Protein AF-A0A858R961-F1 (afdb_monomer_lite)

Secondary structure (DSSP, 8-state):
--------PPP----GGGS-B-SSS-HHHHHHHHHHHHHHHHHTT----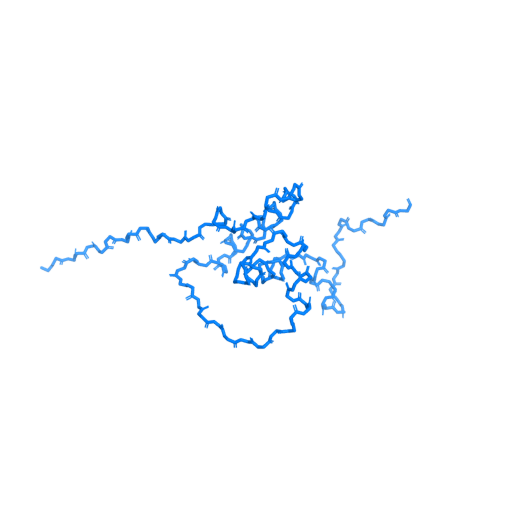S----------HHHHHHHHHHHTB--HHHHHHHHHHHHHS--HHHHHHHSTTSPPPTT-----

Structure (mmCIF, N/CA/C/O backbone):
data_AF-A0A858R961-F1
#
_entry.id   AF-A0A858R961-F1
#
loop_
_atom_site.group_PDB
_atom_site.id
_atom_site.type_symbol
_atom_site.label_atom_id
_atom_site.label_alt_id
_atom_site.label_comp_id
_atom_site.label_asym_id
_atom_site.label_entity_id
_atom_site.label_seq_id
_atom_site.pdbx_PDB_ins_code
_atom_site.Cartn_x
_atom_site.Cartn_y
_atom_site.Cartn_z
_atom_site.occupancy
_atom_site.B_iso_or_equiv
_atom_site.auth_seq_id
_atom_site.auth_comp_id
_atom_site.auth_asym_id
_atom_site.auth_atom_id
_atom_site.pdbx_PDB_model_num
ATOM 1 N N . MET A 1 1 ? 2.313 28.763 41.691 1.00 38.59 1 MET A N 1
ATOM 2 C CA . MET A 1 1 ? 2.132 27.450 41.035 1.00 38.59 1 MET A CA 1
ATOM 3 C C . MET A 1 1 ? 1.629 27.732 39.629 1.00 38.59 1 MET A C 1
ATOM 5 O O . MET A 1 1 ? 0.455 28.027 39.471 1.00 38.59 1 MET A O 1
ATOM 9 N N . THR A 1 2 ? 2.526 27.776 38.643 1.00 36.97 2 THR A N 1
ATOM 10 C CA . THR A 1 2 ? 2.216 28.252 37.283 1.00 36.97 2 THR A CA 1
ATOM 11 C C . THR A 1 2 ? 2.464 27.115 36.303 1.00 36.97 2 THR A C 1
ATOM 13 O O . THR A 1 2 ? 3.599 26.670 36.152 1.00 36.97 2 THR A O 1
ATOM 16 N N . ALA A 1 3 ? 1.398 26.612 35.680 1.00 41.50 3 ALA A N 1
ATOM 17 C CA . ALA A 1 3 ? 1.475 25.592 34.644 1.00 41.50 3 ALA A CA 1
ATOM 18 C C . ALA A 1 3 ? 1.870 26.250 33.312 1.00 41.50 3 ALA A C 1
ATOM 20 O O . ALA A 1 3 ? 1.139 27.083 32.782 1.00 41.50 3 ALA A O 1
ATOM 21 N N . LEU A 1 4 ? 3.038 25.884 32.784 1.00 41.72 4 LEU A N 1
ATOM 22 C CA . LEU A 1 4 ? 3.469 26.246 31.436 1.00 41.72 4 LEU A CA 1
ATOM 23 C C . LEU A 1 4 ? 2.801 25.297 30.439 1.00 41.72 4 LEU A C 1
ATOM 25 O O . LEU A 1 4 ? 3.125 24.110 30.375 1.00 41.72 4 LEU A O 1
ATOM 29 N N . ALA A 1 5 ? 1.858 25.837 29.668 1.00 44.97 5 ALA A N 1
ATOM 30 C CA . ALA A 1 5 ? 1.289 25.182 28.503 1.00 44.97 5 ALA A CA 1
ATOM 31 C C . ALA A 1 5 ? 2.412 24.891 27.497 1.00 44.97 5 ALA A C 1
ATOM 33 O O . ALA A 1 5 ? 3.013 25.798 26.922 1.00 44.97 5 ALA A O 1
ATOM 34 N N . LYS A 1 6 ? 2.719 23.605 27.312 1.00 43.62 6 LYS A N 1
ATOM 35 C CA . LYS A 1 6 ? 3.657 23.128 26.300 1.00 43.62 6 LYS A CA 1
ATOM 36 C C . LYS A 1 6 ? 2.965 23.231 24.944 1.00 43.62 6 LYS A C 1
ATOM 38 O O . LYS A 1 6 ? 2.124 22.402 24.608 1.00 43.62 6 LYS A O 1
ATOM 43 N N . THR A 1 7 ? 3.292 24.275 24.196 1.00 39.44 7 THR A N 1
ATOM 44 C CA . THR A 1 7 ? 2.864 24.448 22.811 1.00 39.44 7 THR A CA 1
ATOM 45 C C . THR A 1 7 ? 3.365 23.264 21.981 1.00 39.44 7 THR A C 1
ATOM 47 O O . THR A 1 7 ? 4.562 22.981 21.911 1.00 39.44 7 THR A O 1
ATOM 50 N N . ALA A 1 8 ? 2.430 22.509 21.405 1.00 36.38 8 ALA A N 1
ATOM 51 C CA . ALA A 1 8 ? 2.737 21.442 20.469 1.00 36.38 8 ALA A CA 1
ATOM 52 C C . ALA A 1 8 ? 3.086 22.079 19.119 1.00 36.38 8 ALA A C 1
ATOM 54 O O . ALA A 1 8 ? 2.216 22.570 18.404 1.00 36.38 8 ALA A O 1
ATOM 55 N N . THR A 1 9 ? 4.375 22.107 18.794 1.00 35.34 9 THR A N 1
ATOM 56 C CA . THR A 1 9 ? 4.863 22.434 17.452 1.00 35.34 9 THR A CA 1
ATOM 57 C C . THR A 1 9 ? 4.280 21.422 16.460 1.00 35.34 9 THR A C 1
ATOM 59 O O . THR A 1 9 ? 4.431 20.220 16.702 1.00 35.34 9 THR A O 1
ATOM 62 N N . PRO A 1 10 ? 3.634 21.846 15.358 1.00 37.91 10 PRO A N 1
ATOM 63 C CA . PRO A 1 10 ? 3.166 20.910 14.346 1.00 37.91 10 PRO A CA 1
ATOM 64 C C . PRO A 1 10 ? 4.379 20.182 13.765 1.00 37.91 10 PRO A C 1
ATOM 66 O O . PRO A 1 10 ? 5.311 20.796 13.241 1.00 37.91 10 PRO A O 1
ATOM 69 N N . ALA A 1 11 ? 4.396 18.861 13.939 1.00 45.25 11 ALA A N 1
ATOM 70 C CA . ALA A 1 11 ? 5.435 18.008 13.401 1.00 45.25 11 ALA A CA 1
ATOM 71 C C . ALA A 1 11 ? 5.410 18.124 11.875 1.00 45.25 11 ALA A C 1
ATOM 73 O O . ALA A 1 11 ? 4.365 17.956 11.249 1.00 45.25 11 ALA A O 1
ATOM 74 N N . GLN A 1 12 ? 6.572 18.392 11.283 1.00 42.66 12 GLN A N 1
ATOM 75 C CA . GLN A 1 12 ? 6.822 18.256 9.850 1.00 42.66 12 GLN A CA 1
ATOM 76 C C . GLN A 1 12 ? 6.769 16.763 9.487 1.00 42.66 12 GLN A C 1
ATOM 78 O O . GLN A 1 12 ? 7.782 16.119 9.225 1.00 42.66 12 GLN A O 1
ATOM 83 N N . GLY A 1 13 ? 5.575 16.178 9.559 1.00 40.09 13 GLY A N 1
ATOM 84 C CA . GLY A 1 13 ? 5.285 14.879 8.988 1.00 40.09 13 GLY A CA 1
ATOM 85 C C . GLY A 1 13 ? 5.337 15.036 7.480 1.00 40.09 13 GLY A C 1
ATOM 86 O O . GLY A 1 13 ? 4.671 15.906 6.922 1.00 40.09 13 GLY A O 1
ATOM 87 N N . ARG A 1 14 ? 6.163 14.223 6.823 1.00 44.66 14 ARG A N 1
ATOM 88 C CA . ARG A 1 14 ? 6.110 14.034 5.375 1.00 44.66 14 ARG A CA 1
ATOM 89 C C . ARG A 1 14 ? 4.661 13.707 5.000 1.00 44.66 14 ARG A C 1
ATOM 91 O O . ARG A 1 14 ? 4.178 12.617 5.290 1.00 44.66 14 ARG A O 1
ATOM 98 N N . THR A 1 15 ? 3.949 14.689 4.455 1.00 50.09 15 THR A N 1
ATOM 99 C CA . THR A 1 15 ? 2.598 14.511 3.923 1.00 50.09 15 THR A CA 1
ATOM 100 C C . THR A 1 15 ? 2.675 13.578 2.715 1.00 50.09 15 THR A C 1
ATOM 102 O O . THR A 1 15 ? 3.735 13.444 2.110 1.00 50.09 15 THR A O 1
ATOM 105 N N . LEU A 1 16 ? 1.571 12.946 2.306 1.00 50.78 16 LEU A N 1
ATOM 106 C CA . LEU A 1 16 ? 1.531 12.124 1.078 1.00 50.78 16 LEU A CA 1
ATOM 107 C C . LEU A 1 16 ? 2.062 12.865 -0.165 1.00 50.78 16 LEU A C 1
ATOM 109 O O . LEU A 1 16 ? 2.545 12.233 -1.100 1.00 50.78 16 LEU A O 1
ATOM 113 N N . GLY A 1 17 ? 2.057 14.204 -0.140 1.00 46.94 17 GLY A N 1
ATOM 114 C CA . GLY A 1 17 ? 2.704 15.057 -1.138 1.00 46.94 17 GLY A CA 1
ATOM 115 C C . GLY A 1 17 ? 4.234 14.938 -1.217 1.00 46.94 17 GLY A C 1
ATOM 116 O O . GLY A 1 17 ? 4.825 15.531 -2.112 1.00 46.94 17 GLY A O 1
ATOM 117 N N . SER A 1 18 ? 4.885 14.190 -0.322 1.00 54.44 18 SER A N 1
ATOM 118 C CA . SER A 1 18 ? 6.327 13.927 -0.352 1.00 54.44 18 SER A CA 1
ATOM 119 C C . SER A 1 18 ? 6.707 12.557 -0.915 1.00 54.44 18 SER A C 1
ATOM 121 O O . SER A 1 18 ? 7.886 12.212 -0.852 1.00 54.44 18 SER A O 1
ATOM 123 N N . LEU A 1 19 ? 5.741 11.748 -1.365 1.00 60.66 19 LEU A N 1
ATOM 124 C CA . LEU A 1 19 ? 6.036 10.482 -2.036 1.00 60.66 19 LEU A CA 1
ATOM 125 C C . LEU A 1 19 ? 6.790 10.782 -3.341 1.00 60.66 19 LEU A C 1
ATOM 127 O O . LEU A 1 19 ? 6.341 11.600 -4.147 1.00 60.66 19 LEU A O 1
ATOM 131 N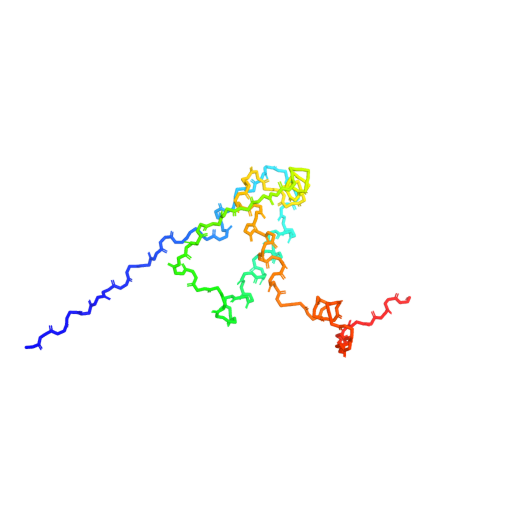 N . GLY A 1 20 ? 7.954 10.154 -3.523 1.00 55.09 20 GLY A N 1
ATOM 132 C CA . GL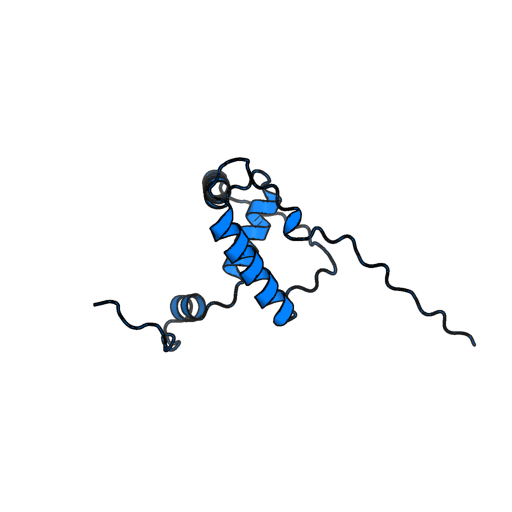Y A 1 20 ? 8.802 10.310 -4.707 1.00 55.09 20 GLY A CA 1
ATOM 133 C C . GLY A 1 20 ? 8.185 9.658 -5.942 1.00 55.09 20 GLY A C 1
ATOM 134 O O . GLY A 1 20 ? 8.577 8.565 -6.340 1.00 55.09 20 GLY A O 1
ATOM 135 N N . PHE A 1 21 ? 7.174 10.297 -6.531 1.00 58.19 21 PHE A N 1
ATOM 136 C CA . PHE A 1 21 ? 6.565 9.810 -7.765 1.00 58.19 21 PHE A CA 1
ATOM 137 C C . PHE A 1 21 ? 7.535 9.967 -8.941 1.00 58.19 21 PHE A C 1
ATOM 139 O O . PHE A 1 21 ? 8.055 11.054 -9.209 1.00 58.19 21 PHE A O 1
ATOM 146 N N . ALA A 1 22 ? 7.736 8.884 -9.686 1.00 56.66 22 ALA A N 1
ATOM 147 C CA . ALA A 1 22 ? 8.500 8.881 -10.920 1.00 56.66 22 ALA A CA 1
ATOM 148 C C . ALA A 1 22 ? 7.823 9.763 -11.988 1.00 56.66 22 ALA A C 1
ATOM 150 O O . ALA A 1 22 ? 6.600 9.890 -12.051 1.00 56.66 22 ALA A O 1
ATOM 151 N N . LYS A 1 23 ? 8.625 10.338 -12.894 1.00 53.88 23 LYS A N 1
ATOM 152 C CA . LYS A 1 23 ? 8.185 11.261 -13.967 1.00 53.88 23 LYS A CA 1
ATOM 153 C C . LYS A 1 23 ? 7.244 10.650 -15.030 1.00 53.88 23 LYS A C 1
ATOM 155 O O . LYS A 1 23 ? 6.948 11.317 -16.020 1.00 53.88 23 LYS A O 1
ATOM 160 N N . SER A 1 24 ? 6.783 9.408 -14.886 1.00 50.22 24 SER A N 1
ATOM 161 C CA . SER A 1 24 ? 5.972 8.718 -15.897 1.00 50.22 24 SER A CA 1
ATOM 162 C C . SER A 1 24 ? 4.472 8.833 -15.590 1.00 50.22 24 SER A C 1
ATOM 164 O O . SER A 1 24 ? 4.022 8.536 -14.492 1.00 50.22 24 SER A O 1
ATOM 166 N N . GLY A 1 25 ? 3.685 9.277 -16.579 1.00 51.38 25 GLY A N 1
ATOM 167 C CA . GLY A 1 25 ? 2.275 9.709 -16.501 1.00 51.38 25 GLY A CA 1
ATOM 168 C C . GLY A 1 25 ? 1.195 8.691 -16.084 1.00 51.38 25 GLY A C 1
ATOM 169 O O . GLY A 1 25 ? 0.037 8.866 -16.454 1.00 51.38 25 GLY A O 1
ATOM 170 N N . LYS A 1 26 ? 1.519 7.672 -15.278 1.00 52.66 26 LYS A N 1
ATOM 171 C CA . LYS A 1 26 ? 0.554 6.797 -14.583 1.00 52.66 26 LYS A CA 1
ATOM 172 C C . LYS A 1 26 ? 0.088 7.251 -13.165 1.00 52.66 26 LYS A C 1
ATOM 174 O O . LYS A 1 26 ? -0.689 6.502 -12.571 1.00 52.66 26 LYS A O 1
ATOM 179 N N . PRO A 1 27 ? 0.452 8.419 -12.578 1.00 60.56 27 PRO A N 1
ATOM 180 C CA . PRO A 1 27 ? 0.346 8.622 -11.128 1.00 60.56 27 PRO A CA 1
ATOM 181 C C . PRO A 1 27 ? -1.069 8.953 -10.631 1.00 60.56 27 PRO A C 1
ATOM 183 O O . PRO A 1 27 ? -1.341 8.819 -9.446 1.00 60.56 27 PRO A O 1
ATOM 186 N N . ALA A 1 28 ? -1.998 9.378 -11.494 1.00 63.34 28 ALA A N 1
ATOM 187 C CA . ALA A 1 28 ? -3.217 10.042 -11.021 1.00 63.34 28 ALA A CA 1
ATOM 188 C C . ALA A 1 28 ? -4.212 9.124 -10.284 1.00 63.34 28 ALA A C 1
ATOM 190 O O . ALA A 1 28 ? -4.827 9.561 -9.313 1.00 63.34 28 ALA A O 1
ATOM 191 N N . ARG A 1 29 ? -4.394 7.869 -10.732 1.00 71.75 29 ARG A N 1
ATOM 192 C CA . ARG A 1 29 ? -5.309 6.923 -10.060 1.00 71.75 29 ARG A CA 1
ATOM 193 C C . ARG A 1 29 ? -4.709 6.391 -8.764 1.00 71.75 29 ARG A C 1
ATOM 195 O O . ARG A 1 29 ? -5.331 6.527 -7.726 1.00 71.75 29 ARG A O 1
ATOM 202 N N . ILE A 1 30 ? -3.473 5.901 -8.805 1.00 78.38 30 ILE A N 1
ATOM 203 C CA . ILE A 1 30 ? -2.816 5.336 -7.618 1.00 78.38 30 ILE A CA 1
ATOM 204 C C . ILE A 1 30 ? -2.590 6.399 -6.545 1.00 78.38 30 ILE A C 1
ATOM 206 O O . ILE A 1 30 ? -2.827 6.132 -5.373 1.00 78.38 30 ILE A O 1
ATOM 210 N N . ALA A 1 31 ? -2.200 7.621 -6.918 1.00 75.69 31 ALA A N 1
ATOM 211 C CA . ALA A 1 31 ? -2.096 8.709 -5.951 1.00 75.69 31 ALA A CA 1
ATOM 212 C C . ALA A 1 31 ? -3.454 9.020 -5.306 1.00 75.69 31 ALA A C 1
ATOM 214 O O . ALA A 1 31 ? -3.514 9.265 -4.105 1.00 75.69 31 ALA A O 1
ATOM 215 N N . ARG A 1 32 ? -4.550 8.971 -6.074 1.00 79.75 32 ARG A N 1
ATOM 216 C CA . ARG A 1 32 ? -5.905 9.144 -5.535 1.00 79.75 32 ARG A CA 1
ATOM 217 C C . ARG A 1 32 ? -6.277 8.019 -4.572 1.00 79.75 32 ARG A C 1
ATOM 219 O O . ARG A 1 32 ? -6.793 8.318 -3.501 1.00 79.75 32 ARG A O 1
ATOM 226 N N . ASP A 1 33 ? -5.991 6.771 -4.926 1.00 81.69 33 ASP A N 1
ATOM 227 C CA . ASP A 1 33 ? -6.283 5.607 -4.084 1.00 81.69 33 ASP A CA 1
ATOM 228 C C . ASP A 1 33 ? -5.474 5.663 -2.779 1.00 81.69 33 ASP A C 1
ATOM 230 O O . ASP A 1 33 ? -6.023 5.479 -1.699 1.00 81.69 33 ASP A O 1
ATOM 234 N N . LEU A 1 34 ? -4.192 6.040 -2.851 1.00 83.12 34 LEU A N 1
ATOM 235 C CA . LEU A 1 34 ? -3.339 6.250 -1.677 1.00 83.12 34 LEU A CA 1
ATOM 236 C C . LEU A 1 34 ? -3.835 7.392 -0.783 1.00 83.12 34 LEU A C 1
ATOM 238 O O . LEU A 1 34 ? -3.837 7.255 0.440 1.00 83.12 34 LEU A O 1
ATOM 242 N N . LEU A 1 35 ? -4.268 8.509 -1.375 1.00 82.38 35 LEU A N 1
ATOM 243 C CA . LEU A 1 35 ? -4.853 9.630 -0.636 1.00 82.38 35 LEU A CA 1
ATOM 244 C C . LEU A 1 35 ? -6.158 9.221 0.054 1.00 82.38 35 LEU A C 1
ATOM 246 O O . LEU A 1 35 ? -6.353 9.550 1.222 1.00 82.38 35 LEU A O 1
ATOM 250 N N . ARG A 1 36 ? -7.025 8.477 -0.641 1.00 82.31 36 ARG A N 1
ATOM 251 C CA . ARG A 1 36 ? -8.277 7.954 -0.083 1.00 82.31 36 ARG A CA 1
ATOM 252 C C . ARG A 1 36 ? -8.010 6.983 1.065 1.00 82.31 36 ARG A C 1
ATOM 254 O O . ARG A 1 36 ? -8.601 7.142 2.128 1.00 82.31 36 ARG A O 1
ATOM 261 N N . ALA A 1 37 ? -7.107 6.025 0.867 1.00 83.75 37 ALA A N 1
ATOM 262 C CA . ALA A 1 37 ? -6.738 5.033 1.871 1.00 83.75 37 ALA A CA 1
ATOM 263 C C . ALA A 1 37 ? -6.192 5.689 3.143 1.00 83.75 37 ALA A C 1
ATOM 265 O O . ALA A 1 37 ? -6.615 5.363 4.251 1.00 83.75 37 ALA A O 1
ATOM 266 N N . ALA A 1 38 ? -5.288 6.657 2.988 1.00 83.25 38 ALA A N 1
ATOM 267 C CA . ALA A 1 38 ? -4.744 7.382 4.123 1.00 83.25 38 ALA A CA 1
ATOM 268 C C . ALA A 1 38 ? -5.806 8.230 4.835 1.00 83.25 38 ALA A C 1
ATOM 270 O O . ALA A 1 38 ? -5.876 8.187 6.058 1.00 83.25 38 ALA A O 1
ATOM 271 N N . ALA A 1 39 ? -6.665 8.937 4.094 1.00 82.44 39 ALA A N 1
ATOM 272 C CA . ALA A 1 39 ? -7.751 9.718 4.683 1.00 82.44 39 ALA A CA 1
ATOM 273 C C . ALA A 1 39 ? -8.744 8.835 5.459 1.00 82.44 39 ALA A C 1
ATOM 275 O O . ALA A 1 39 ? -9.176 9.211 6.545 1.00 82.44 39 ALA A O 1
ATOM 276 N N . ALA A 1 40 ? -9.071 7.645 4.942 1.00 82.00 40 ALA A N 1
ATOM 277 C CA . ALA A 1 40 ? -9.934 6.686 5.630 1.00 82.00 40 ALA A CA 1
ATOM 278 C C . ALA A 1 40 ? -9.303 6.194 6.943 1.00 82.00 40 ALA A C 1
ATOM 280 O O . ALA A 1 40 ? -9.957 6.169 7.982 1.00 82.00 40 ALA A O 1
ATOM 281 N N . LEU A 1 41 ? -8.012 5.859 6.916 1.00 81.88 41 LEU A N 1
ATOM 282 C CA . LEU A 1 41 ? -7.268 5.412 8.096 1.00 81.88 41 LEU A CA 1
ATOM 283 C C . LEU A 1 41 ? -7.027 6.527 9.126 1.00 81.88 41 LEU A C 1
ATOM 285 O O . LEU A 1 41 ? -6.918 6.248 10.320 1.00 81.88 41 LEU A O 1
ATOM 289 N N . GLU A 1 42 ? -6.918 7.777 8.680 1.00 84.25 42 GLU A N 1
ATOM 290 C CA . GLU A 1 42 ? -6.837 8.952 9.549 1.00 84.25 42 GLU A CA 1
ATOM 291 C C . GLU A 1 42 ? -8.189 9.244 10.211 1.00 84.25 42 GLU A C 1
ATOM 293 O O . GLU A 1 42 ? -8.238 9.445 11.423 1.00 84.25 42 GLU A O 1
ATOM 298 N N . ALA A 1 43 ? -9.291 9.176 9.454 1.00 81.69 43 ALA A N 1
ATOM 299 C CA . ALA A 1 43 ? -10.647 9.324 9.986 1.00 81.69 43 ALA A CA 1
ATOM 300 C C . ALA A 1 43 ? -10.990 8.250 11.034 1.00 81.69 43 ALA A C 1
ATOM 302 O O . ALA A 1 43 ? -11.669 8.543 12.015 1.00 81.69 43 ALA A O 1
ATOM 303 N N . ASP A 1 44 ? -10.469 7.033 10.861 1.00 80.56 44 ASP A N 1
ATOM 304 C CA . ASP A 1 44 ? -10.592 5.921 11.814 1.00 80.56 44 ASP A CA 1
ATOM 305 C C . ASP A 1 44 ? -9.597 6.020 12.999 1.00 80.56 44 ASP A C 1
ATOM 307 O O . ASP A 1 44 ? -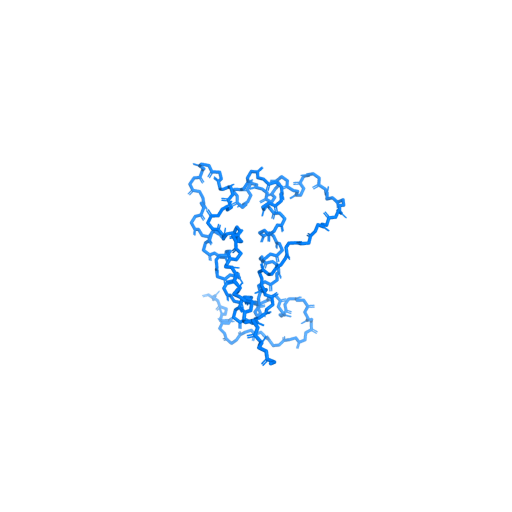9.532 5.153 13.868 1.00 80.56 44 ASP A O 1
ATOM 311 N N . GLY A 1 45 ? -8.759 7.064 13.044 1.00 79.62 45 GLY A N 1
ATOM 312 C CA . GLY A 1 45 ? -7.772 7.289 14.107 1.00 79.62 45 GLY A CA 1
ATOM 313 C C . GLY A 1 45 ? -6.602 6.293 14.122 1.00 79.62 45 GLY A C 1
ATOM 314 O O . GLY A 1 45 ? -5.809 6.280 15.068 1.00 79.62 45 GLY A O 1
ATOM 315 N N . ARG A 1 46 ? -6.460 5.458 13.083 1.00 81.00 46 ARG A N 1
ATOM 316 C CA . ARG A 1 46 ? -5.416 4.420 12.970 1.00 81.00 46 ARG A CA 1
ATOM 317 C C . ARG A 1 46 ? -4.101 4.968 12.417 1.00 81.00 46 ARG A C 1
ATOM 319 O O . ARG A 1 46 ? -3.037 4.422 12.712 1.00 81.00 46 ARG A O 1
ATOM 326 N N . LEU A 1 47 ? -4.152 6.075 11.676 1.00 80.44 47 LEU A N 1
ATOM 327 C CA . LEU A 1 47 ? -2.988 6.892 11.335 1.00 80.44 47 LEU A CA 1
ATOM 328 C C . LEU A 1 47 ? -2.912 8.096 12.274 1.00 80.44 47 LEU A C 1
ATOM 330 O O . LEU A 1 47 ? -3.636 9.068 12.116 1.00 80.44 47 LEU A O 1
ATOM 334 N N . SER A 1 48 ? -2.004 8.044 13.248 1.00 70.81 48 SER A N 1
ATOM 335 C CA . SER A 1 48 ? -1.827 9.139 14.212 1.00 70.81 48 SER A CA 1
ATOM 336 C C . SER A 1 48 ? -0.786 10.177 13.777 1.00 70.81 48 SER A C 1
ATOM 338 O O . SER A 1 48 ? -0.685 11.243 14.377 1.00 70.81 48 SER A O 1
ATOM 340 N N . GLY A 1 49 ? 0.049 9.866 12.778 1.00 66.75 49 GLY A N 1
ATOM 341 C CA . GLY A 1 49 ? 1.119 10.751 12.292 1.00 66.75 49 GLY A CA 1
ATOM 342 C C . GLY A 1 49 ? 2.230 11.057 13.312 1.00 66.75 49 GLY A C 1
ATOM 343 O O . GLY A 1 49 ? 3.183 11.760 12.986 1.00 66.75 49 GLY A O 1
ATOM 344 N N . VAL A 1 50 ? 2.143 10.527 14.541 1.00 59.88 50 VAL A N 1
ATOM 345 C CA . VAL A 1 50 ? 2.944 11.013 15.676 1.00 59.88 50 VAL A CA 1
ATOM 346 C C . VAL A 1 50 ? 4.403 10.564 15.600 1.00 59.88 50 VAL A C 1
ATOM 348 O O . VAL A 1 50 ? 5.284 11.330 15.987 1.00 59.88 50 VAL A O 1
ATOM 351 N N . ARG A 1 51 ? 4.696 9.351 15.106 1.00 65.44 51 ARG A N 1
ATOM 352 C CA . ARG A 1 51 ? 6.074 8.851 14.930 1.00 65.44 51 ARG A CA 1
ATOM 353 C C . ARG A 1 51 ? 6.169 7.790 13.840 1.00 65.44 51 ARG A C 1
ATOM 355 O O . ARG A 1 51 ? 5.433 6.808 13.861 1.00 65.44 51 ARG A O 1
ATOM 362 N N . SER A 1 52 ? 7.150 7.939 12.953 1.00 74.06 52 SER A N 1
ATOM 363 C CA . SER A 1 52 ? 7.582 6.857 12.072 1.00 74.06 52 SER A CA 1
ATOM 364 C C . SER A 1 52 ? 8.285 5.765 12.886 1.00 74.06 52 SER A C 1
ATOM 366 O O . SER A 1 52 ? 9.094 6.041 13.776 1.00 74.06 52 SER A O 1
ATOM 368 N N . ARG A 1 53 ? 7.970 4.501 12.592 1.00 82.44 53 ARG A N 1
ATOM 369 C CA . ARG A 1 53 ? 8.622 3.331 13.193 1.00 82.44 53 ARG A CA 1
ATOM 370 C C . ARG A 1 53 ? 9.577 2.715 12.177 1.00 82.44 53 ARG A C 1
ATOM 372 O O . ARG A 1 53 ? 9.164 2.381 11.073 1.00 82.44 53 ARG A O 1
ATOM 379 N N . LYS A 1 54 ? 10.843 2.524 12.560 1.00 85.31 54 LYS A N 1
ATOM 380 C CA . LYS A 1 54 ? 11.810 1.793 11.729 1.00 85.31 54 LYS A CA 1
ATOM 381 C C . LYS A 1 54 ? 11.498 0.296 11.777 1.00 85.31 54 LYS A C 1
ATOM 383 O O . LYS A 1 54 ? 11.403 -0.281 12.860 1.00 85.31 54 LYS A O 1
ATOM 388 N N . LEU A 1 55 ? 11.366 -0.316 10.606 1.00 83.12 55 LEU A N 1
ATOM 389 C CA . LEU A 1 55 ? 11.151 -1.750 10.420 1.00 83.12 55 LEU A CA 1
ATOM 390 C C . LEU A 1 55 ? 12.287 -2.312 9.561 1.00 83.12 55 LEU A C 1
ATOM 392 O O . LEU A 1 55 ? 12.761 -1.648 8.642 1.00 83.12 55 LEU A O 1
ATOM 396 N N . SER A 1 56 ? 12.740 -3.520 9.889 1.00 90.12 56 SER A N 1
ATOM 397 C CA . SER A 1 56 ? 13.716 -4.271 9.100 1.00 90.12 56 SER A CA 1
ATOM 398 C C . SER A 1 56 ? 13.092 -5.612 8.755 1.00 90.12 56 SER A C 1
ATOM 400 O O . SER A 1 56 ? 12.758 -6.381 9.655 1.00 90.12 56 SER A O 1
ATOM 402 N N . VAL A 1 57 ? 12.893 -5.863 7.466 1.00 89.31 57 VAL A N 1
ATOM 403 C CA . VAL A 1 57 ? 12.280 -7.086 6.941 1.00 89.31 57 VAL A CA 1
ATOM 404 C C . VAL A 1 57 ? 13.022 -7.516 5.682 1.00 89.31 57 VAL A C 1
ATOM 406 O O . VAL A 1 57 ? 13.578 -6.684 4.963 1.00 89.31 57 VAL A O 1
ATOM 409 N N . ARG A 1 58 ? 13.061 -8.824 5.423 1.00 93.88 58 ARG A N 1
ATOM 410 C CA . ARG A 1 58 ? 13.544 -9.357 4.147 1.00 93.88 58 ARG A CA 1
ATOM 411 C C . ARG A 1 58 ? 12.379 -9.329 3.164 1.00 93.88 58 ARG A C 1
ATOM 413 O O . ARG A 1 58 ? 11.319 -9.862 3.471 1.00 93.88 58 ARG A O 1
ATOM 420 N N . VAL A 1 59 ? 12.588 -8.697 2.018 1.00 91.00 59 VAL A N 1
ATOM 421 C CA . VAL A 1 59 ? 11.617 -8.621 0.924 1.00 91.00 59 VAL A CA 1
ATOM 422 C C . VAL A 1 59 ? 12.286 -9.218 -0.301 1.00 91.00 59 VAL A C 1
ATOM 424 O O . VAL A 1 59 ? 13.483 -9.007 -0.507 1.00 91.00 59 VAL A O 1
ATOM 427 N N . ASP A 1 60 ? 11.527 -9.979 -1.080 1.00 95.62 60 ASP A N 1
ATOM 428 C CA . ASP A 1 60 ? 11.995 -10.440 -2.378 1.00 95.62 60 ASP A CA 1
ATOM 429 C C . ASP A 1 60 ? 12.265 -9.226 -3.296 1.00 95.62 60 ASP A C 1
ATOM 431 O O . ASP A 1 60 ? 11.389 -8.362 -3.418 1.00 95.62 60 ASP A O 1
ATOM 435 N N . PRO A 1 61 ? 13.453 -9.115 -3.921 1.00 93.62 61 PRO A N 1
ATOM 436 C CA . PRO A 1 61 ? 13.782 -7.968 -4.766 1.00 93.62 61 PRO A CA 1
ATOM 437 C C . PRO A 1 61 ? 12.820 -7.794 -5.945 1.00 93.62 61 PRO A C 1
ATOM 439 O O . PRO A 1 61 ? 12.392 -6.674 -6.213 1.00 93.62 61 PRO A O 1
ATOM 442 N N . GLY A 1 62 ? 12.412 -8.893 -6.589 1.00 96.19 62 GLY A N 1
ATOM 443 C CA . GLY A 1 62 ? 11.494 -8.848 -7.725 1.00 96.19 62 GLY A CA 1
ATOM 444 C C . GLY A 1 62 ? 10.103 -8.365 -7.319 1.00 96.19 62 GLY A C 1
ATOM 445 O O . GLY A 1 62 ? 9.491 -7.562 -8.021 1.00 96.19 62 GLY A O 1
ATOM 446 N N . ALA A 1 63 ? 9.619 -8.776 -6.143 1.00 93.25 63 ALA A N 1
ATOM 447 C CA . ALA A 1 63 ? 8.362 -8.265 -5.597 1.00 93.25 63 ALA A CA 1
ATOM 448 C C . ALA A 1 63 ? 8.421 -6.754 -5.306 1.00 93.25 63 ALA A C 1
ATOM 450 O O . ALA A 1 63 ? 7.449 -6.035 -5.557 1.00 93.25 63 ALA A O 1
ATOM 451 N N . LEU A 1 64 ? 9.553 -6.262 -4.792 1.00 94.00 64 LEU A N 1
ATOM 452 C CA . LEU A 1 64 ? 9.747 -4.841 -4.507 1.00 94.00 64 LEU A CA 1
ATOM 453 C C . LEU A 1 64 ? 9.805 -4.004 -5.793 1.00 94.00 64 LEU A C 1
ATOM 455 O O . LEU A 1 64 ? 9.168 -2.955 -5.859 1.00 94.00 64 LEU A O 1
ATOM 459 N N . GLU A 1 65 ? 10.520 -4.478 -6.813 1.00 93.44 65 GLU A N 1
ATOM 460 C CA . GLU A 1 65 ? 10.613 -3.831 -8.128 1.00 93.44 65 GLU A CA 1
ATOM 461 C C . GLU A 1 65 ? 9.249 -3.783 -8.826 1.00 93.44 65 GLU A C 1
ATOM 463 O O . GLU A 1 65 ? 8.813 -2.717 -9.262 1.00 93.44 65 GLU A O 1
ATOM 468 N N . ALA A 1 66 ? 8.507 -4.894 -8.833 1.00 92.44 66 ALA A N 1
ATOM 469 C CA . ALA A 1 66 ? 7.160 -4.935 -9.398 1.00 92.44 66 ALA A CA 1
ATOM 470 C C . ALA A 1 66 ? 6.200 -3.964 -8.685 1.00 92.44 66 ALA A C 1
ATOM 472 O O . ALA A 1 66 ? 5.373 -3.306 -9.325 1.00 92.44 66 ALA A O 1
ATOM 473 N N . ALA A 1 67 ? 6.309 -3.843 -7.358 1.00 90.44 67 ALA A N 1
ATOM 474 C CA . ALA A 1 67 ? 5.534 -2.873 -6.590 1.00 90.44 67 ALA A CA 1
ATOM 475 C C . ALA A 1 67 ? 5.942 -1.427 -6.919 1.00 90.44 67 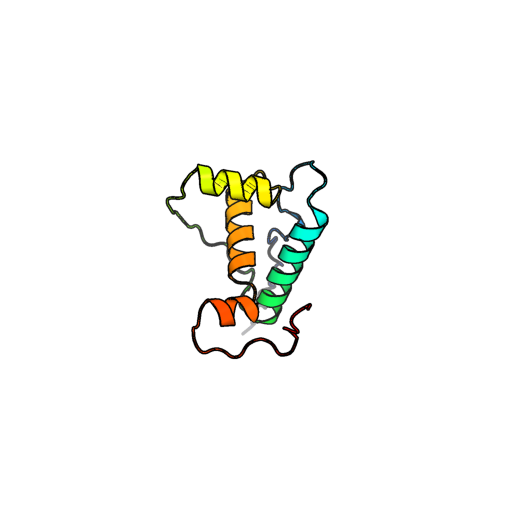ALA A C 1
ATOM 477 O O . ALA A 1 67 ? 5.067 -0.578 -7.092 1.00 90.44 67 ALA A O 1
ATOM 478 N N . ALA A 1 68 ? 7.241 -1.152 -7.054 1.00 90.81 68 ALA A N 1
ATOM 479 C CA . ALA A 1 68 ? 7.773 0.154 -7.436 1.00 90.81 68 ALA A CA 1
ATOM 480 C C . ALA A 1 68 ? 7.263 0.598 -8.814 1.00 90.81 68 ALA A C 1
ATOM 482 O O . ALA A 1 68 ? 6.728 1.700 -8.954 1.00 90.81 68 ALA A O 1
ATOM 483 N N . GLU A 1 69 ? 7.324 -0.288 -9.810 1.00 90.38 69 GLU A N 1
ATOM 484 C CA . GLU A 1 69 ? 6.801 -0.039 -11.154 1.00 90.38 69 GLU A CA 1
ATOM 485 C C . GLU A 1 69 ? 5.289 0.179 -11.158 1.00 90.38 69 GLU A C 1
ATOM 487 O O . GLU A 1 69 ? 4.791 1.108 -11.803 1.00 90.38 69 GLU A O 1
ATOM 492 N N . ARG A 1 70 ? 4.545 -0.662 -10.425 1.00 86.31 70 ARG A N 1
ATOM 493 C CA . ARG A 1 70 ? 3.090 -0.538 -10.312 1.00 86.31 70 ARG A CA 1
ATOM 494 C C . ARG A 1 70 ? 2.707 0.800 -9.699 1.00 86.31 70 ARG A C 1
ATOM 496 O O . ARG A 1 70 ? 1.799 1.440 -10.213 1.00 86.31 70 ARG A O 1
ATOM 503 N N . LEU A 1 71 ? 3.370 1.199 -8.616 1.00 85.75 71 LEU A N 1
ATOM 504 C CA . LEU A 1 71 ? 3.055 2.408 -7.854 1.00 85.75 71 LEU A CA 1
ATOM 505 C C . LEU A 1 71 ? 3.672 3.678 -8.457 1.00 85.75 71 LEU A C 1
ATOM 507 O O . LEU A 1 71 ? 3.277 4.779 -8.079 1.00 85.75 71 LEU A O 1
ATOM 511 N N . GLY A 1 72 ? 4.610 3.537 -9.397 1.00 88.00 72 GLY A N 1
ATOM 512 C CA . GLY A 1 72 ? 5.357 4.654 -9.966 1.00 88.00 72 GLY A CA 1
ATOM 513 C C . GLY A 1 72 ? 6.231 5.352 -8.924 1.00 88.00 72 GLY A C 1
ATOM 514 O O . GLY A 1 72 ? 6.320 6.576 -8.941 1.00 88.00 72 GLY A O 1
ATOM 515 N N . LEU A 1 73 ? 6.823 4.595 -7.999 1.00 87.88 73 LEU A N 1
ATOM 516 C CA . LEU A 1 73 ? 7.652 5.104 -6.905 1.00 87.88 73 LEU A CA 1
ATOM 517 C C . LEU A 1 73 ? 9.088 4.613 -7.085 1.00 87.88 73 LEU A C 1
ATOM 519 O O . LEU A 1 73 ? 9.301 3.462 -7.452 1.00 87.88 73 LEU A O 1
ATOM 523 N N . ASP A 1 74 ? 10.065 5.474 -6.818 1.00 88.44 74 ASP A N 1
ATOM 524 C CA . ASP A 1 74 ? 11.494 5.163 -6.969 1.00 88.44 74 ASP A CA 1
ATOM 525 C C . ASP A 1 74 ? 12.205 4.866 -5.636 1.00 88.44 74 ASP A C 1
ATOM 527 O O . ASP A 1 74 ? 13.279 4.264 -5.610 1.00 88.44 74 ASP A O 1
ATOM 531 N N . ASN A 1 75 ? 11.592 5.244 -4.513 1.00 88.94 75 ASN A N 1
ATOM 532 C CA . ASN A 1 75 ? 12.127 5.027 -3.178 1.00 88.94 75 ASN A CA 1
ATOM 533 C C . ASN A 1 75 ? 11.519 3.766 -2.530 1.00 88.94 75 ASN A C 1
ATOM 535 O O . ASN A 1 75 ? 10.316 3.740 -2.258 1.00 88.94 75 ASN A O 1
ATOM 539 N N . PRO A 1 76 ? 12.331 2.755 -2.161 1.00 90.06 76 PRO A N 1
ATOM 540 C CA . PRO A 1 76 ? 11.858 1.536 -1.500 1.00 90.06 76 PRO A CA 1
ATOM 541 C C . PRO A 1 76 ? 11.014 1.766 -0.241 1.00 90.06 76 PRO A C 1
ATOM 543 O O . PRO A 1 76 ? 10.067 1.027 0.016 1.00 90.06 76 PRO A O 1
ATOM 546 N N . SER A 1 77 ? 11.336 2.791 0.554 1.00 89.12 77 SER A N 1
ATOM 547 C CA . SER A 1 77 ? 10.557 3.108 1.758 1.00 89.12 77 SER A CA 1
ATOM 548 C C . SER A 1 77 ? 9.165 3.626 1.402 1.00 89.12 77 SER A C 1
ATOM 550 O O . SER A 1 77 ? 8.193 3.286 2.075 1.00 89.12 77 SER A O 1
ATOM 552 N N . ASP A 1 78 ? 9.064 4.415 0.333 1.00 87.94 78 ASP A N 1
ATOM 553 C CA . ASP A 1 78 ? 7.794 4.951 -0.154 1.00 87.94 78 ASP A CA 1
ATOM 554 C C . ASP A 1 78 ? 6.940 3.831 -0.753 1.00 87.94 78 ASP A C 1
ATOM 556 O O . ASP A 1 78 ? 5.747 3.764 -0.472 1.00 87.94 78 ASP A O 1
ATOM 560 N N . VAL A 1 79 ? 7.562 2.894 -1.478 1.00 91.38 79 VAL A N 1
ATOM 561 C CA . VAL A 1 79 ? 6.912 1.678 -1.996 1.00 91.38 79 VAL A CA 1
ATOM 562 C C . VAL A 1 79 ? 6.304 0.856 -0.863 1.00 91.38 79 VAL A C 1
ATOM 564 O O . VAL A 1 79 ? 5.126 0.506 -0.919 1.00 91.38 79 VAL A O 1
ATOM 567 N N . VAL A 1 80 ? 7.077 0.581 0.191 1.00 90.75 80 VAL A N 1
ATOM 568 C CA . VAL A 1 80 ? 6.600 -0.200 1.342 1.00 90.75 80 VAL A CA 1
ATOM 569 C C . VAL A 1 80 ? 5.479 0.531 2.082 1.00 90.75 80 VAL A C 1
ATOM 571 O O . VAL A 1 80 ? 4.456 -0.079 2.386 1.00 90.75 80 VAL A O 1
ATOM 574 N N . ASN A 1 81 ? 5.621 1.833 2.339 1.00 88.94 81 ASN A N 1
ATOM 575 C CA . ASN A 1 81 ? 4.579 2.614 3.010 1.00 88.94 81 ASN A CA 1
ATOM 576 C C . ASN A 1 81 ? 3.282 2.659 2.190 1.00 88.94 81 ASN A C 1
ATOM 578 O O . ASN A 1 81 ? 2.202 2.458 2.743 1.00 88.94 81 ASN A O 1
ATOM 582 N N . ALA A 1 82 ? 3.382 2.876 0.878 1.00 88.62 82 ALA A N 1
ATOM 583 C CA . ALA A 1 82 ? 2.240 2.878 -0.026 1.00 88.62 82 ALA A CA 1
ATOM 584 C C . ALA A 1 82 ? 1.555 1.504 -0.080 1.00 88.62 82 ALA A C 1
ATOM 586 O O . ALA A 1 82 ? 0.332 1.424 0.019 1.00 88.62 82 ALA A O 1
ATOM 587 N N . ALA A 1 83 ? 2.325 0.416 -0.159 1.00 89.25 83 ALA A N 1
ATOM 588 C CA . ALA A 1 83 ? 1.783 -0.940 -0.133 1.00 89.25 83 ALA A CA 1
ATOM 589 C C . ALA A 1 83 ? 1.047 -1.244 1.183 1.00 89.25 83 ALA A C 1
ATOM 591 O O . ALA A 1 83 ? -0.048 -1.802 1.157 1.00 89.25 83 ALA A O 1
ATOM 592 N N . ILE A 1 84 ? 1.611 -0.837 2.326 1.00 89.19 84 ILE A N 1
ATOM 593 C CA . ILE A 1 84 ? 0.974 -1.007 3.639 1.00 89.19 84 ILE A CA 1
ATOM 594 C C . ILE A 1 84 ? -0.322 -0.197 3.724 1.00 89.19 84 ILE A C 1
ATOM 596 O O . ILE A 1 84 ? -1.324 -0.725 4.196 1.00 89.19 84 ILE A O 1
ATOM 600 N N . LEU A 1 85 ? -0.331 1.052 3.249 1.00 87.25 85 LEU A N 1
ATOM 601 C CA . LEU A 1 85 ? -1.536 1.887 3.231 1.00 87.25 85 LEU A CA 1
ATOM 602 C C . LEU A 1 85 ? -2.652 1.254 2.397 1.00 87.25 85 LEU A C 1
ATOM 604 O O . LEU A 1 85 ? -3.784 1.171 2.864 1.00 87.25 85 LEU A O 1
ATOM 608 N N . LEU A 1 86 ? -2.332 0.756 1.200 1.00 85.38 86 LEU A N 1
ATOM 609 C CA . LEU A 1 86 ? -3.307 0.077 0.344 1.00 85.38 86 LEU A CA 1
ATOM 610 C C . LEU A 1 86 ? -3.806 -1.231 0.963 1.00 85.38 86 LEU A C 1
ATOM 612 O O . LEU A 1 86 ? -4.982 -1.556 0.833 1.00 85.38 86 LEU A O 1
ATOM 616 N N . ALA A 1 87 ? -2.942 -1.986 1.641 1.00 84.88 87 ALA A N 1
ATOM 617 C CA . ALA A 1 87 ? -3.344 -3.213 2.324 1.00 84.88 87 ALA A CA 1
ATOM 618 C C . ALA A 1 87 ? -4.214 -2.940 3.563 1.00 84.88 87 ALA A C 1
ATOM 620 O O . ALA A 1 87 ? -5.093 -3.736 3.874 1.00 84.88 87 ALA A O 1
ATOM 621 N N . ALA A 1 88 ? -3.969 -1.828 4.259 1.00 84.44 88 ALA A N 1
ATOM 622 C CA . ALA A 1 88 ? -4.686 -1.445 5.470 1.00 84.44 88 ALA A CA 1
ATOM 623 C C . ALA A 1 88 ? -5.979 -0.659 5.202 1.00 84.44 88 ALA A C 1
ATOM 625 O O . ALA A 1 88 ? -6.774 -0.510 6.126 1.00 84.44 88 ALA A O 1
ATOM 626 N N . GLU A 1 89 ? -6.187 -0.147 3.982 1.00 81.81 89 GLU A N 1
ATOM 627 C CA . GLU A 1 89 ? -7.423 0.543 3.598 1.00 81.81 89 GLU A CA 1
ATOM 628 C C . GLU A 1 89 ? -8.646 -0.332 3.932 1.00 81.81 89 GLU A C 1
ATOM 630 O O . GLU A 1 89 ? -8.717 -1.458 3.421 1.00 81.81 89 GLU A O 1
ATOM 635 N N . PRO A 1 90 ? -9.607 0.190 4.724 1.00 69.75 90 PRO A N 1
ATOM 636 C CA . PRO A 1 90 ? -10.877 -0.475 4.974 1.00 69.75 90 PRO A CA 1
ATOM 637 C C . PRO A 1 90 ? -11.617 -0.660 3.649 1.00 69.75 90 PRO A C 1
ATOM 639 O O . PRO A 1 90 ? -12.087 0.302 3.040 1.00 69.75 90 PRO A O 1
ATOM 642 N N . ASP A 1 91 ? -11.675 -1.900 3.180 1.00 72.75 91 ASP A N 1
ATOM 643 C CA . ASP A 1 91 ? -12.312 -2.268 1.926 1.00 72.75 91 ASP A CA 1
ATOM 644 C C . ASP A 1 91 ? -13.241 -3.457 2.198 1.00 72.75 91 ASP A C 1
ATOM 646 O O . ASP A 1 91 ? -12.749 -4.557 2.475 1.00 72.75 91 ASP A O 1
ATOM 650 N N . PRO A 1 92 ? -14.569 -3.262 2.096 1.00 65.38 92 PRO A N 1
ATOM 651 C CA . PRO A 1 92 ? -15.554 -4.323 2.279 1.00 65.38 92 PRO A CA 1
ATOM 652 C C . PRO A 1 92 ? -15.282 -5.558 1.411 1.00 65.38 92 PRO A C 1
ATOM 654 O O . PRO A 1 92 ? -15.586 -6.680 1.813 1.00 65.38 92 PRO A O 1
ATOM 657 N N . PHE A 1 93 ? -14.670 -5.378 0.235 1.00 67.56 93 PHE A N 1
ATOM 658 C CA . PHE A 1 93 ? -14.260 -6.491 -0.611 1.00 67.56 93 PHE A CA 1
ATOM 659 C C . PHE A 1 93 ? -13.056 -7.251 -0.037 1.00 67.56 93 PHE A C 1
ATOM 661 O O . PHE A 1 93 ? -13.045 -8.480 -0.086 1.00 67.56 93 PHE A O 1
ATOM 668 N N . LYS A 1 94 ? -12.056 -6.566 0.538 1.00 70.31 94 LYS A N 1
ATOM 669 C CA . LYS A 1 94 ? -10.920 -7.230 1.212 1.00 70.31 94 LYS A CA 1
ATOM 670 C C . LYS A 1 94 ? -11.393 -7.991 2.446 1.00 70.31 94 LYS A C 1
ATOM 672 O O . LYS A 1 94 ? -10.956 -9.120 2.654 1.00 70.31 94 LYS A O 1
ATOM 677 N N . ASP A 1 95 ? -12.311 -7.411 3.213 1.00 70.19 95 ASP A N 1
ATOM 678 C CA . ASP A 1 95 ? -12.897 -8.058 4.388 1.00 70.19 95 ASP A CA 1
ATOM 679 C C . ASP A 1 95 ? -13.697 -9.308 4.006 1.00 70.19 95 ASP A C 1
ATOM 681 O O . ASP A 1 95 ? -13.566 -10.346 4.660 1.00 70.19 95 ASP A O 1
ATOM 685 N N . TRP A 1 96 ? -14.458 -9.238 2.908 1.00 70.31 96 TRP A N 1
ATOM 686 C CA . TRP A 1 96 ? -15.131 -10.391 2.316 1.00 70.31 96 TRP A CA 1
ATOM 687 C C . TRP A 1 96 ? -14.151 -11.464 1.820 1.00 70.31 96 TRP A C 1
ATOM 689 O O . TRP A 1 96 ? -14.318 -12.646 2.111 1.00 70.31 96 TRP A O 1
ATOM 699 N N . TRP A 1 97 ? -13.102 -11.063 1.099 1.00 71.12 97 TRP A N 1
ATOM 700 C CA . TRP A 1 97 ? -12.116 -11.976 0.517 1.00 71.12 97 TRP A CA 1
ATOM 701 C C . TRP A 1 97 ? -11.281 -12.711 1.574 1.00 71.12 97 TRP A C 1
ATOM 703 O O . TRP A 1 97 ? -10.945 -13.883 1.402 1.00 71.12 97 TRP A O 1
ATOM 713 N N . LEU A 1 98 ? -10.931 -12.033 2.671 1.00 75.62 98 LEU A N 1
ATOM 714 C CA . LEU A 1 98 ? -10.108 -12.593 3.746 1.00 75.62 98 LEU A CA 1
ATOM 715 C C . LEU A 1 98 ? -10.908 -13.446 4.740 1.00 75.62 98 LEU A C 1
ATOM 717 O O . LEU A 1 98 ? -10.316 -14.293 5.409 1.00 75.62 98 LEU A O 1
ATOM 721 N N . ASN A 1 99 ? -12.230 -13.260 4.829 1.00 72.19 99 ASN A N 1
ATOM 722 C CA . ASN A 1 99 ? -13.097 -14.014 5.730 1.00 72.19 99 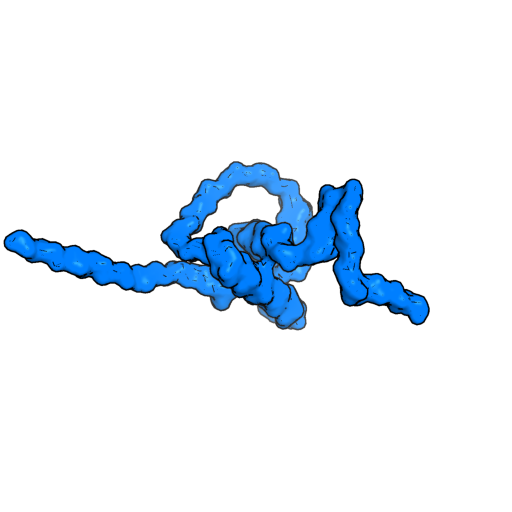ASN A CA 1
ATOM 723 C C . ASN A 1 99 ? -14.142 -14.824 4.949 1.00 72.19 99 ASN A C 1
ATOM 725 O O . ASN A 1 99 ? -15.177 -14.270 4.568 1.00 72.19 99 ASN A O 1
ATOM 729 N N . PRO A 1 100 ? -13.948 -16.146 4.775 1.00 57.62 100 PRO A N 1
ATOM 730 C CA . PRO A 1 100 ? -14.966 -17.017 4.194 1.00 57.62 100 PRO A CA 1
ATOM 731 C C . PRO A 1 100 ? -16.185 -17.098 5.133 1.00 57.62 100 PRO A C 1
ATOM 733 O O . PRO A 1 100 ? -16.258 -17.951 6.013 1.00 57.62 100 PRO A O 1
ATOM 736 N N . GLY A 1 101 ? -17.124 -16.162 4.978 1.00 60.00 101 GLY A N 1
ATOM 737 C CA . GLY A 1 101 ? -18.316 -16.014 5.820 1.00 60.00 101 GLY A CA 1
ATOM 738 C C . GLY A 1 101 ? -18.830 -14.577 5.969 1.00 60.00 101 GLY A C 1
ATOM 739 O O . GLY A 1 101 ? -19.949 -14.389 6.442 1.00 60.00 101 GLY A O 1
ATOM 740 N N . ALA A 1 102 ? -18.058 -13.565 5.564 1.00 59.28 102 ALA A N 1
ATOM 741 C CA . ALA A 1 102 ? -18.544 -12.189 5.541 1.00 59.28 102 ALA A CA 1
ATOM 742 C C . ALA A 1 102 ? -19.593 -11.986 4.421 1.00 59.28 102 ALA A C 1
ATOM 744 O O . ALA A 1 102 ? -19.514 -12.643 3.378 1.00 59.28 102 ALA A O 1
ATOM 745 N N . PRO A 1 103 ? -20.599 -11.114 4.618 1.00 58.72 103 PRO A N 1
ATOM 746 C CA . PRO A 1 103 ? -21.557 -10.774 3.571 1.00 58.72 103 PRO A CA 1
ATOM 747 C C . PRO A 1 103 ? -20.869 -9.996 2.440 1.00 58.72 103 PRO A C 1
ATOM 749 O O . PRO A 1 103 ? -19.990 -9.171 2.683 1.00 58.72 103 PRO A O 1
ATOM 752 N N . LEU A 1 104 ? -21.265 -10.282 1.197 1.00 61.22 104 LEU A N 1
ATOM 753 C CA . LEU A 1 104 ? -20.834 -9.522 0.022 1.00 61.22 104 LEU A CA 1
ATOM 754 C C . LEU A 1 104 ? -21.363 -8.077 0.149 1.00 61.22 104 LEU A C 1
ATOM 756 O O . LEU A 1 104 ? -22.503 -7.919 0.595 1.00 61.22 104 LEU A O 1
ATOM 760 N N . PRO A 1 105 ? -20.598 -7.038 -0.232 1.00 65.69 105 PRO A N 1
ATOM 761 C CA . PRO A 1 105 ? -21.089 -5.660 -0.193 1.00 65.69 105 PRO A CA 1
ATOM 762 C C . PRO A 1 105 ? -22.372 -5.502 -1.022 1.00 65.69 105 PRO A C 1
ATOM 764 O O . PRO A 1 105 ? -22.468 -6.080 -2.104 1.00 65.69 105 PRO A O 1
ATOM 767 N N . GLU A 1 106 ? -23.336 -4.717 -0.530 1.00 63.06 106 GLU A N 1
ATOM 768 C CA . GLU A 1 106 ? -24.657 -4.537 -1.167 1.00 63.06 106 GLU A CA 1
ATOM 769 C C . GLU A 1 106 ? -24.557 -3.998 -2.607 1.00 63.06 106 GLU A C 1
ATOM 771 O O . GLU A 1 106 ? -25.379 -4.339 -3.452 1.00 63.06 106 GLU A O 1
ATOM 776 N N . ASP A 1 107 ? -23.487 -3.256 -2.913 1.00 61.19 107 ASP A N 1
ATOM 777 C CA . ASP A 1 107 ? -23.208 -2.680 -4.235 1.00 61.19 107 ASP A CA 1
ATOM 778 C C . ASP A 1 107 ? -22.520 -3.658 -5.207 1.00 61.19 107 ASP A C 1
ATOM 780 O O . ASP A 1 107 ? -22.176 -3.288 -6.333 1.00 61.19 107 ASP A O 1
ATOM 784 N N . PHE A 1 108 ? -22.273 -4.907 -4.798 1.00 62.03 108 PHE A N 1
ATOM 785 C CA . PHE A 1 108 ? -21.699 -5.940 -5.661 1.00 62.03 108 PHE A CA 1
ATOM 786 C C . PHE A 1 108 ? -22.783 -6.518 -6.586 1.00 62.03 108 PHE A C 1
ATOM 788 O O . PHE A 1 108 ? -23.063 -7.719 -6.597 1.00 62.03 108 PHE A O 1
ATOM 795 N N . GLU A 1 109 ? -23.424 -5.659 -7.380 1.00 57.09 109 GLU A N 1
ATOM 796 C CA . GLU A 1 109 ? -24.232 -6.124 -8.498 1.00 57.09 109 GLU A CA 1
ATOM 797 C C . GLU A 1 109 ? -23.308 -6.705 -9.570 1.00 57.09 109 GLU A C 1
ATOM 799 O O . GLU A 1 109 ? -22.383 -6.068 -10.081 1.00 57.09 109 GLU A O 1
ATOM 804 N N . ARG A 1 110 ? -23.565 -7.973 -9.896 1.00 51.81 110 ARG A N 1
ATOM 805 C CA . ARG A 1 110 ? -22.950 -8.674 -11.018 1.00 51.81 110 ARG A CA 1
ATOM 806 C C . ARG A 1 110 ? -23.270 -7.887 -12.286 1.00 51.81 110 ARG A C 1
ATOM 808 O O . ARG A 1 110 ? -24.412 -7.911 -12.734 1.00 51.81 110 ARG A O 1
ATOM 815 N N . ALA A 1 111 ? -22.271 -7.234 -12.873 1.00 45.22 111 ALA A N 1
ATOM 816 C CA . ALA A 1 111 ? -22.343 -6.814 -14.265 1.00 45.22 111 ALA A CA 1
ATOM 817 C C . ALA A 1 111 ? -22.502 -8.083 -15.125 1.00 45.22 111 ALA A C 1
ATOM 819 O O . ALA A 1 111 ? -21.527 -8.796 -15.369 1.00 45.22 111 ALA A O 1
ATOM 820 N N . LEU A 1 112 ? -23.754 -8.410 -15.456 1.00 39.41 112 LEU A N 1
ATOM 821 C CA . LEU A 1 112 ? -24.151 -9.410 -16.447 1.00 39.41 112 LEU A CA 1
ATOM 822 C C . LEU A 1 112 ? -24.162 -8.776 -17.838 1.00 39.41 112 LEU A C 1
ATOM 824 O O . LEU A 1 112 ? -24.636 -7.623 -17.952 1.00 39.41 112 LEU A O 1
#

Organism: NCBI:txid1709002

Foldseek 3Di:
DDDDDDDDDPDPQPDLVNFAAAPDPPADPLSVLLVLLVVQCVVVVNCVSPDDDDDDDDDDPVVQVVLCVVNRGDDSVSSVVSVVSNLNRDDLVNVCVVDVPRDRPPPPDPPD

Sequence (112 aa):
MTALAKTATPAQGRTLGSLGFAKSGKPARIARDLLRAAAALEADGRLSGVRSRKLSVRVDPGALEAAAERLGLDNPSDVVNAAILLAAEPDPFKDWWLNPGAPLPEDFERAL

Radius of gyration: 18.32 Å; chains: 1; bounding box: 38×45×58 Å

pLDDT: mean 71.02, std 17.73, range [35.34, 96.19]